Protein AF-A0A7S3AX90-F1 (afdb_monomer_lite)

pLDDT: mean 75.15, std 15.57, range [33.59, 95.75]

Sequence (112 aa):
QMFGSGRIQDFLRPAVHAHEEPISFNRPYKGGYEVARVARRLRQAALDGGLDASGRASLNSVQVEFNRKVLLGPAAAAKICEPGGGWPAVDEAHVRWLASRLTRGMEIFRAG

Organism: NCBI:txid156174

Radius of gyration: 17.96 Å; chains: 1; bounding box: 40×37×51 Å

Foldseek 3Di:
DDDDDDALVNLVDDQVCCVVDPDHACHPHPDDPVQVVVQVVQVVVCVVVCVDPPPPDNDHGDDDDDDPCLLLDPPQSVVVVDPDPDHDDDPVVSVVVNVVVVVVVVVNVVVD

Secondary structure (DSSP, 8-state):
-------GGGG---GGGTTTSS--SS-S----HHHHHHHHHHHHHHHHTT--TT-S-----------HHHHHHHHHHHHTTS--S-PPPP-HHHHHHHHHHHHHHHHHHHH-

Structure (mmCIF, N/CA/C/O backbone):
data_AF-A0A7S3AX90-F1
#
_entry.id   AF-A0A7S3AX90-F1
#
loop_
_atom_site.group_PDB
_atom_site.id
_atom_site.type_symbol
_atom_site.label_atom_id
_atom_site.label_alt_id
_atom_site.label_comp_id
_atom_site.label_asym_id
_atom_site.label_entity_id
_atom_site.label_seq_id
_atom_site.pdbx_PDB_ins_code
_atom_site.Cartn_x
_atom_site.Cartn_y
_atom_site.Cartn_z
_atom_site.occupancy
_atom_site.B_iso_or_equiv
_atom_site.auth_seq_id
_atom_site.auth_comp_id
_atom_site.auth_asym_id
_atom_site.auth_atom_id
_atom_site.pdbx_PDB_model_num
ATOM 1 N N . GLN A 1 1 ? -20.761 9.882 -9.662 1.00 33.59 1 GLN A N 1
ATOM 2 C CA . GLN A 1 1 ? -19.930 10.780 -10.492 1.00 33.59 1 GLN A CA 1
ATOM 3 C C . GLN A 1 1 ? -18.982 9.923 -11.316 1.00 33.59 1 GLN A C 1
ATOM 5 O O . GLN A 1 1 ? -18.361 9.024 -10.763 1.00 33.59 1 GLN A O 1
ATOM 10 N N . MET A 1 2 ? -18.983 10.125 -12.634 1.00 33.84 2 MET A N 1
ATOM 11 C CA . MET A 1 2 ? -18.185 9.378 -13.612 1.00 33.84 2 MET A CA 1
ATOM 12 C C . MET A 1 2 ? -16.700 9.732 -13.463 1.00 33.84 2 MET A C 1
ATOM 14 O O . MET A 1 2 ? -16.353 10.909 -13.506 1.00 33.84 2 MET A O 1
ATOM 18 N N . PHE A 1 3 ? -15.829 8.734 -13.304 1.00 40.97 3 PHE A N 1
ATOM 19 C CA . PHE A 1 3 ? -14.378 8.933 -13.261 1.00 40.97 3 PHE A CA 1
ATOM 20 C C . PHE A 1 3 ? -13.787 8.585 -14.630 1.00 40.97 3 PHE A C 1
ATOM 22 O O . PHE A 1 3 ? -13.814 7.427 -15.045 1.00 40.97 3 PHE A O 1
ATOM 29 N N . GLY A 1 4 ? -13.325 9.615 -15.344 1.00 38.47 4 GLY A N 1
ATOM 30 C CA . GLY A 1 4 ? -12.749 9.517 -16.685 1.00 38.47 4 GLY A CA 1
ATOM 31 C C . GLY A 1 4 ? -11.429 8.741 -16.738 1.00 38.47 4 GLY A C 1
ATOM 32 O O . GLY A 1 4 ? -10.818 8.427 -15.716 1.00 38.47 4 GLY A O 1
ATOM 33 N N . SER A 1 5 ? -10.999 8.427 -17.960 1.00 47.00 5 SER A N 1
ATOM 34 C CA . SER A 1 5 ? -9.748 7.739 -18.291 1.00 47.00 5 SER A CA 1
ATOM 35 C C . SER A 1 5 ? -8.519 8.562 -17.869 1.00 47.00 5 SER A C 1
ATOM 37 O O . SER A 1 5 ? -7.937 9.279 -18.681 1.00 47.00 5 SER A O 1
ATOM 39 N N . GLY A 1 6 ? -8.152 8.510 -16.589 1.00 46.78 6 GLY A N 1
ATOM 40 C CA . GLY A 1 6 ? -6.995 9.237 -16.068 1.00 46.78 6 GLY A CA 1
ATOM 41 C C . GLY A 1 6 ? -5.696 8.735 -16.698 1.00 46.78 6 GLY A C 1
ATOM 42 O O . GLY A 1 6 ? -5.380 7.548 -16.602 1.00 46.78 6 GLY A O 1
ATOM 43 N N . ARG A 1 7 ? -4.954 9.634 -17.348 1.00 58.34 7 ARG A N 1
ATOM 44 C CA . ARG A 1 7 ? -3.582 9.393 -17.814 1.00 58.34 7 ARG A CA 1
ATOM 45 C C . ARG A 1 7 ? -2.634 9.496 -16.622 1.00 58.34 7 ARG A C 1
ATOM 47 O O . ARG A 1 7 ? -2.921 10.206 -15.665 1.00 58.34 7 ARG A O 1
ATOM 54 N N . ILE A 1 8 ? -1.462 8.859 -16.687 1.00 55.12 8 ILE A N 1
ATOM 55 C CA . ILE A 1 8 ? -0.456 8.926 -15.606 1.00 55.12 8 ILE A CA 1
ATOM 56 C C . ILE A 1 8 ? -0.094 10.375 -15.219 1.00 55.12 8 ILE A C 1
ATOM 58 O O . ILE A 1 8 ? 0.193 10.666 -14.062 1.00 55.12 8 ILE A O 1
ATOM 62 N N . GLN A 1 9 ? -0.197 11.297 -16.181 1.00 57.44 9 GLN A N 1
ATOM 63 C CA . GLN A 1 9 ? 0.022 12.735 -16.017 1.00 57.44 9 GLN A CA 1
ATOM 64 C C . GLN A 1 9 ? -0.990 13.409 -15.078 1.00 57.44 9 GLN A C 1
ATOM 66 O O . GLN A 1 9 ? -0.632 14.362 -14.390 1.00 57.44 9 GLN A O 1
ATOM 71 N N . ASP A 1 10 ? -2.221 12.899 -14.995 1.00 53.47 10 ASP A N 1
ATOM 72 C CA . ASP A 1 10 ? -3.268 13.452 -14.126 1.00 53.47 10 ASP A CA 1
ATOM 73 C C . ASP A 1 10 ? -2.936 13.246 -12.644 1.00 53.47 10 ASP A C 1
ATOM 75 O O . ASP A 1 10 ? -3.338 14.035 -11.792 1.00 53.47 10 ASP A O 1
ATOM 79 N N . PHE A 1 11 ? -2.092 12.256 -12.352 1.00 52.56 11 PHE A N 1
ATOM 80 C CA . PHE A 1 11 ? -1.572 11.984 -11.019 1.00 52.56 11 PHE A CA 1
ATOM 81 C C . PHE A 1 11 ? -0.247 12.707 -10.734 1.00 52.56 11 PHE A C 1
ATOM 83 O O . PHE A 1 11 ? 0.366 12.498 -9.687 1.00 52.56 11 PHE A O 1
ATOM 90 N N . LEU A 1 12 ? 0.213 13.585 -11.638 1.00 53.47 12 LEU A N 1
ATOM 91 C CA . LEU A 1 12 ? 1.423 14.406 -11.509 1.00 53.47 12 LEU A CA 1
ATOM 92 C C . LEU A 1 12 ? 1.137 15.860 -11.033 1.00 53.47 12 LEU A C 1
ATOM 94 O O . LEU A 1 12 ? 1.991 16.725 -11.217 1.00 53.47 12 LEU A O 1
ATOM 98 N N . ARG A 1 13 ? 0.043 16.126 -10.298 1.00 53.88 13 ARG A N 1
ATOM 99 C CA . ARG A 1 13 ? -0.312 17.433 -9.671 1.00 53.88 13 ARG A CA 1
ATOM 100 C C . ARG A 1 13 ? 0.444 17.815 -8.376 1.00 53.88 13 ARG A C 1
ATOM 102 O O . ARG A 1 13 ? 0.709 16.939 -7.575 1.00 53.88 13 ARG A O 1
ATOM 109 N N . PRO A 1 14 ? 0.723 19.095 -8.067 1.00 51.41 14 PRO A N 1
ATOM 110 C CA . PRO A 1 14 ? 1.504 19.526 -6.888 1.00 51.41 14 PRO A CA 1
ATOM 111 C C . PRO A 1 14 ? 1.175 18.826 -5.546 1.00 51.41 14 PRO A C 1
ATOM 113 O O . PRO A 1 14 ? 0.018 18.561 -5.237 1.00 51.41 14 PRO A O 1
ATOM 116 N N . ALA A 1 15 ? 2.197 18.581 -4.710 1.00 54.59 15 ALA A N 1
ATOM 117 C CA . ALA A 1 15 ? 2.103 17.821 -3.446 1.00 54.59 15 ALA A CA 1
ATOM 118 C C . ALA A 1 15 ? 1.112 18.352 -2.411 1.00 54.59 15 ALA A C 1
ATOM 120 O O . ALA A 1 15 ? 0.637 17.577 -1.586 1.00 54.59 15 ALA A O 1
ATOM 121 N N . VAL A 1 16 ? 0.758 19.630 -2.503 1.00 49.47 16 VAL A N 1
ATOM 122 C CA . VAL A 1 16 ? -0.249 20.273 -1.656 1.00 49.47 16 VAL A CA 1
ATOM 123 C C . VAL A 1 16 ? -1.636 19.608 -1.749 1.00 49.47 16 VAL A C 1
ATOM 125 O O . VAL A 1 16 ? -2.364 19.636 -0.765 1.00 49.47 16 VAL A O 1
ATOM 128 N N . HIS A 1 17 ? -1.962 18.908 -2.844 1.00 52.09 17 HIS A N 1
ATOM 129 C CA . HIS A 1 17 ? -3.256 18.223 -3.025 1.00 52.09 17 HIS A CA 1
ATOM 130 C C . HIS A 1 17 ? -3.195 16.697 -2.853 1.00 52.09 17 HIS A C 1
ATOM 132 O O . HIS A 1 17 ? -4.187 16.004 -3.063 1.00 52.09 17 HIS A O 1
ATOM 138 N N . ALA A 1 18 ? -2.047 16.132 -2.460 1.00 52.50 18 ALA A N 1
ATOM 139 C CA . ALA A 1 18 ? -1.861 14.676 -2.410 1.00 52.50 18 ALA A CA 1
ATOM 140 C C . ALA A 1 18 ? -2.813 13.955 -1.433 1.00 52.50 18 ALA A C 1
ATOM 142 O O . ALA A 1 18 ? -3.013 12.750 -1.551 1.00 52.50 18 ALA A O 1
ATOM 143 N N . HIS A 1 19 ? -3.389 14.687 -0.474 1.00 54.62 19 HIS A N 1
ATOM 144 C CA . HIS A 1 19 ? -4.348 14.176 0.509 1.00 54.62 19 HIS A CA 1
ATOM 145 C C . HIS A 1 19 ? -5.814 14.270 0.060 1.00 54.62 19 HIS A C 1
ATOM 147 O O . HIS A 1 19 ? -6.681 13.710 0.727 1.00 54.62 19 HIS A O 1
ATOM 153 N N . GLU A 1 20 ? -6.094 14.979 -1.035 1.00 60.81 20 GLU A N 1
ATOM 154 C CA . GLU A 1 20 ? -7.449 15.197 -1.560 1.00 60.81 20 GLU A CA 1
ATOM 155 C C . GLU A 1 20 ? -7.863 14.103 -2.556 1.00 60.81 20 GLU A C 1
ATOM 157 O O . GLU A 1 20 ? -9.051 13.896 -2.801 1.00 60.81 20 GLU A O 1
ATOM 162 N N . GLU A 1 21 ? -6.893 13.363 -3.102 1.00 63.00 21 GLU A N 1
ATOM 163 C CA . GLU A 1 21 ? -7.130 12.252 -4.021 1.00 63.00 21 GLU A CA 1
ATOM 164 C C . GLU A 1 21 ? -6.964 10.892 -3.309 1.00 63.00 21 GLU A C 1
ATOM 166 O O . GLU A 1 21 ? -6.039 10.718 -2.513 1.00 63.00 21 GLU A O 1
ATOM 171 N N . PRO A 1 22 ? -7.813 9.882 -3.599 1.00 64.25 22 PRO A N 1
ATOM 172 C CA . PRO A 1 22 ? -7.706 8.557 -2.974 1.00 64.25 22 PRO A CA 1
ATOM 173 C C . PRO A 1 22 ? -6.403 7.810 -3.298 1.00 64.25 22 PRO A C 1
ATOM 175 O O . PRO A 1 22 ? -6.035 6.883 -2.580 1.00 64.25 22 PRO A O 1
ATOM 178 N N . ILE A 1 23 ? -5.744 8.168 -4.405 1.00 66.06 23 ILE A N 1
ATOM 179 C CA . ILE A 1 23 ? -4.475 7.607 -4.879 1.00 66.06 23 ILE A CA 1
ATOM 180 C C . ILE A 1 23 ? -3.687 8.749 -5.513 1.00 66.06 23 ILE A C 1
ATOM 182 O O . ILE A 1 23 ? -4.215 9.445 -6.375 1.00 66.06 23 ILE A O 1
ATOM 186 N N . SER A 1 24 ? -2.418 8.901 -5.143 1.00 70.56 24 SER A N 1
ATOM 187 C CA . SER A 1 24 ? -1.492 9.818 -5.807 1.00 70.56 24 SER A CA 1
ATOM 188 C C . SER A 1 24 ? -0.144 9.134 -6.046 1.00 70.56 24 SER A C 1
ATOM 190 O O . SER A 1 24 ? 0.277 8.274 -5.273 1.00 70.56 24 SER A O 1
ATOM 192 N N . PHE A 1 25 ? 0.529 9.476 -7.149 1.00 69.75 25 PHE A N 1
ATOM 193 C CA . PHE A 1 25 ? 1.824 8.892 -7.506 1.00 69.75 25 PHE A CA 1
ATOM 194 C C . PHE A 1 25 ? 2.966 9.814 -7.091 1.00 69.75 25 PHE A C 1
ATOM 196 O O . PHE A 1 25 ? 2.925 11.018 -7.346 1.00 69.75 25 PHE A O 1
ATOM 203 N N . ASN A 1 26 ? 4.017 9.234 -6.500 1.00 68.81 26 ASN A N 1
ATOM 204 C CA . ASN A 1 26 ? 5.228 9.938 -6.066 1.00 68.81 26 ASN A CA 1
ATOM 205 C C . ASN A 1 26 ? 4.961 11.119 -5.119 1.00 68.81 26 ASN A C 1
ATOM 207 O O . ASN A 1 26 ? 5.738 12.082 -5.086 1.00 68.81 26 ASN A O 1
ATOM 211 N N . ARG A 1 27 ? 3.850 11.061 -4.370 1.00 68.81 27 ARG A N 1
ATOM 212 C CA . ARG A 1 27 ? 3.414 12.110 -3.451 1.00 68.81 27 ARG A CA 1
ATOM 213 C C . ARG A 1 27 ? 2.747 11.546 -2.198 1.00 68.81 27 ARG A C 1
ATOM 215 O O . ARG A 1 27 ? 2.059 10.538 -2.283 1.00 68.81 27 ARG A O 1
ATOM 222 N N . PRO A 1 28 ? 2.957 12.186 -1.036 1.00 67.44 28 PRO A N 1
ATOM 223 C CA . PRO A 1 28 ? 3.962 13.230 -0.791 1.00 67.44 28 PRO A CA 1
ATOM 224 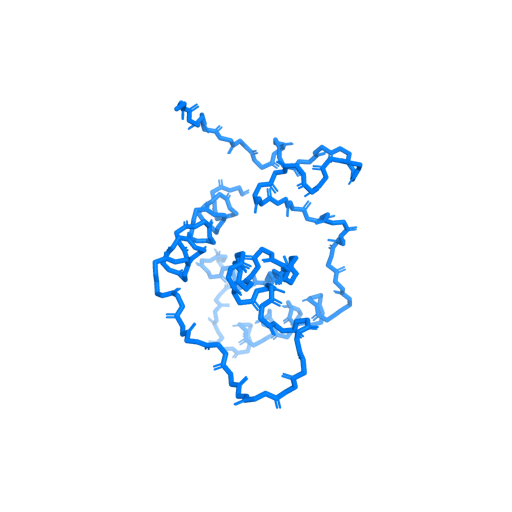C C . PRO A 1 28 ? 5.411 12.711 -0.916 1.00 67.44 28 PRO A C 1
ATOM 226 O O . PRO A 1 28 ? 6.349 13.503 -0.952 1.00 67.44 28 PRO A O 1
ATOM 229 N N . TYR A 1 29 ? 5.599 11.395 -1.056 1.00 70.69 29 TYR A N 1
ATOM 230 C CA . TYR A 1 29 ? 6.902 10.745 -1.153 1.00 70.69 29 TYR A CA 1
ATOM 231 C C . TYR A 1 29 ? 7.164 10.219 -2.565 1.00 70.69 29 TYR A C 1
ATOM 233 O O . TYR A 1 29 ? 6.352 9.485 -3.118 1.00 70.69 29 TYR A O 1
ATOM 241 N N . LYS A 1 30 ? 8.333 10.538 -3.132 1.00 68.00 30 LYS A N 1
ATOM 242 C CA . LYS A 1 30 ? 8.752 10.104 -4.481 1.00 68.00 30 LYS A CA 1
ATOM 243 C C . LYS A 1 30 ? 9.153 8.621 -4.581 1.00 68.00 30 LYS A C 1
ATOM 245 O O . LYS A 1 30 ? 9.578 8.181 -5.642 1.00 68.00 30 LYS A O 1
ATOM 250 N N . GLY A 1 31 ? 9.063 7.874 -3.484 1.00 67.31 31 GLY A N 1
ATOM 251 C CA . GLY A 1 31 ? 9.702 6.570 -3.328 1.00 67.31 31 GLY A CA 1
ATOM 252 C C . GLY A 1 31 ? 11.111 6.684 -2.738 1.00 67.31 31 GLY A C 1
ATOM 253 O O . GLY A 1 31 ? 11.806 7.688 -2.914 1.00 67.31 31 GLY A O 1
ATOM 254 N N . GLY A 1 32 ? 11.504 5.666 -1.973 1.00 75.81 32 GLY A N 1
ATOM 255 C CA . GLY A 1 32 ? 12.770 5.634 -1.241 1.00 75.81 32 GLY A CA 1
ATOM 256 C C . GLY A 1 32 ? 13.899 4.890 -1.957 1.00 75.81 32 GLY A C 1
ATOM 257 O O . GLY A 1 32 ? 13.695 4.170 -2.937 1.00 75.81 32 GLY A O 1
ATOM 258 N N . TYR A 1 33 ? 15.106 4.997 -1.390 1.00 78.75 33 TYR A N 1
ATOM 259 C CA . TYR A 1 33 ? 16.291 4.208 -1.767 1.00 78.75 33 TYR A CA 1
ATOM 260 C C . TYR A 1 33 ? 15.989 2.703 -1.895 1.00 78.75 33 TYR A C 1
ATOM 262 O O . TYR A 1 33 ? 16.544 2.011 -2.749 1.00 78.75 33 TYR A O 1
ATOM 270 N N . GLU A 1 34 ? 15.081 2.196 -1.064 1.00 81.06 34 GLU A N 1
ATOM 271 C CA . GLU A 1 34 ? 14.705 0.787 -1.014 1.00 81.06 34 GLU A CA 1
ATOM 272 C C . GLU A 1 34 ? 14.037 0.306 -2.301 1.00 81.06 34 GLU A C 1
ATOM 274 O O . GLU A 1 34 ? 14.371 -0.779 -2.773 1.00 81.06 34 GLU A O 1
ATOM 279 N N . VAL A 1 35 ? 13.189 1.128 -2.924 1.00 83.19 35 VAL A N 1
ATOM 280 C CA . VAL A 1 35 ? 12.525 0.796 -4.195 1.00 83.19 35 VAL A CA 1
ATOM 281 C C . VAL A 1 35 ? 13.554 0.655 -5.300 1.00 83.19 35 VAL A C 1
ATOM 283 O O . VAL A 1 35 ? 13.597 -0.367 -5.974 1.00 83.19 35 VAL A O 1
ATOM 286 N N . ALA A 1 36 ? 14.459 1.627 -5.427 1.00 81.12 36 ALA A N 1
ATOM 287 C CA . ALA A 1 36 ? 15.536 1.569 -6.410 1.00 81.12 36 ALA A CA 1
ATOM 288 C C . ALA A 1 36 ? 16.455 0.355 -6.179 1.00 81.12 36 ALA A C 1
ATOM 290 O O . ALA A 1 36 ? 16.862 -0.328 -7.124 1.00 81.12 36 ALA A O 1
ATOM 291 N N . ARG A 1 37 ? 16.758 0.042 -4.912 1.00 86.50 37 ARG A N 1
ATOM 292 C CA . ARG A 1 37 ? 17.567 -1.128 -4.550 1.00 86.50 37 ARG A CA 1
ATOM 293 C C . ARG A 1 37 ? 16.871 -2.439 -4.921 1.00 86.50 37 ARG A C 1
ATOM 295 O O . ARG A 1 37 ? 17.539 -3.342 -5.427 1.00 86.50 37 ARG A O 1
ATOM 302 N N . VAL A 1 38 ? 15.567 -2.553 -4.670 1.00 85.69 38 VAL A N 1
ATOM 303 C CA . VAL A 1 38 ? 14.760 -3.731 -5.022 1.00 85.69 38 VAL A CA 1
ATOM 304 C C . VAL A 1 38 ? 14.631 -3.858 -6.538 1.00 85.69 38 VAL A C 1
ATOM 306 O O . VAL A 1 38 ? 14.913 -4.934 -7.055 1.00 85.69 38 VAL A O 1
ATOM 309 N N . ALA A 1 39 ? 14.337 -2.771 -7.258 1.00 83.44 39 ALA A N 1
ATOM 310 C CA . ALA A 1 39 ? 14.303 -2.748 -8.722 1.00 83.44 39 ALA A CA 1
ATOM 311 C C . ALA A 1 39 ? 15.592 -3.315 -9.328 1.00 83.44 39 ALA A C 1
ATOM 313 O O . ALA A 1 39 ? 15.556 -4.185 -10.196 1.00 83.44 39 ALA A O 1
ATOM 314 N N . ARG A 1 40 ? 16.751 -2.868 -8.826 1.00 84.25 40 ARG A N 1
ATOM 315 C CA . ARG A 1 40 ? 18.057 -3.352 -9.292 1.00 84.25 40 ARG A CA 1
ATOM 316 C C . ARG A 1 40 ? 18.242 -4.849 -9.048 1.00 84.25 40 ARG A C 1
ATOM 318 O O . ARG A 1 40 ? 18.755 -5.539 -9.922 1.00 84.25 40 ARG A O 1
ATOM 325 N N . ARG A 1 41 ? 17.827 -5.355 -7.881 1.00 84.75 41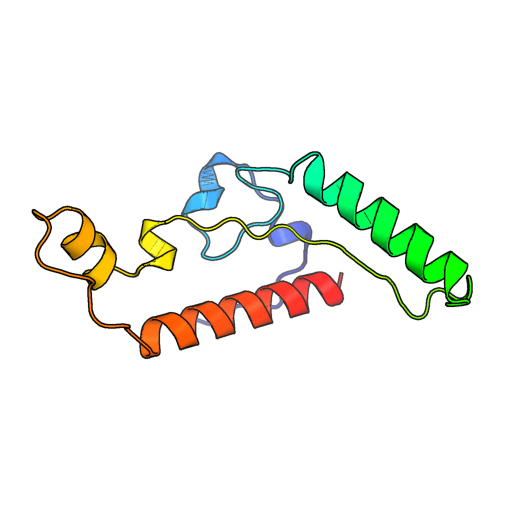 ARG A N 1
ATOM 326 C CA . ARG A 1 41 ? 17.904 -6.791 -7.562 1.00 84.75 41 ARG A CA 1
ATOM 327 C C . ARG A 1 41 ? 16.984 -7.622 -8.449 1.00 84.75 41 ARG A C 1
ATOM 329 O O . ARG A 1 41 ? 17.420 -8.649 -8.950 1.00 84.75 41 ARG A O 1
ATOM 336 N N . LEU A 1 42 ? 15.754 -7.163 -8.670 1.00 83.19 42 LEU A N 1
ATOM 337 C CA . LEU A 1 42 ? 14.803 -7.824 -9.565 1.00 83.19 42 LEU A CA 1
ATOM 338 C C . LEU A 1 42 ? 15.344 -7.880 -10.994 1.00 83.19 42 LEU A C 1
ATOM 340 O O . LEU A 1 42 ? 15.307 -8.932 -11.622 1.00 83.19 42 LEU A O 1
ATOM 344 N N . ARG A 1 43 ? 15.930 -6.779 -11.478 1.00 80.94 43 ARG A N 1
ATOM 345 C CA . ARG A 1 43 ? 16.582 -6.739 -12.789 1.00 80.94 43 ARG A CA 1
ATOM 346 C C . ARG A 1 43 ? 17.739 -7.733 -12.889 1.00 80.94 43 ARG A C 1
ATOM 348 O O . ARG A 1 43 ? 17.833 -8.422 -13.895 1.00 80.94 43 ARG A O 1
ATOM 355 N N . GLN A 1 44 ? 18.592 -7.821 -11.869 1.00 83.31 44 GLN A N 1
ATOM 356 C CA . GLN A 1 44 ? 19.697 -8.781 -11.869 1.00 83.31 44 GLN A CA 1
ATOM 357 C C . GLN A 1 44 ? 19.186 -10.227 -11.880 1.00 83.31 44 GLN A C 1
ATOM 359 O O . GLN A 1 44 ? 19.608 -11.006 -12.722 1.00 83.31 44 GLN A O 1
ATOM 364 N N . ALA A 1 45 ? 18.217 -10.556 -11.022 1.00 81.50 45 ALA A N 1
ATOM 365 C CA . ALA A 1 45 ? 17.627 -11.892 -10.971 1.00 81.50 45 ALA A CA 1
ATOM 366 C C . ALA A 1 45 ? 16.949 -12.292 -12.294 1.00 81.50 45 ALA A C 1
ATOM 368 O O . ALA A 1 45 ? 17.018 -13.451 -12.692 1.00 81.50 45 ALA A O 1
ATOM 369 N N . ALA A 1 46 ? 16.321 -11.339 -12.993 1.00 78.62 46 ALA A N 1
ATOM 370 C CA . ALA A 1 46 ? 15.771 -11.584 -14.323 1.00 78.62 46 ALA A CA 1
ATOM 371 C C . ALA A 1 46 ? 16.864 -11.949 -15.338 1.00 78.62 46 ALA A C 1
ATOM 373 O O . ALA A 1 46 ? 16.707 -12.926 -16.068 1.00 78.62 46 ALA A O 1
ATOM 374 N N . LEU A 1 47 ? 17.976 -11.205 -15.347 1.00 77.75 47 LEU A N 1
ATOM 375 C CA . LEU A 1 47 ? 19.117 -11.486 -16.222 1.00 77.75 47 LEU A CA 1
ATOM 376 C C . LEU A 1 47 ? 19.742 -12.854 -15.914 1.00 77.75 47 LEU A C 1
ATOM 378 O O . LEU A 1 47 ? 19.968 -13.638 -16.834 1.00 77.75 47 LEU A O 1
ATOM 382 N N . ASP A 1 48 ? 19.964 -13.160 -14.633 1.00 82.12 48 ASP A N 1
ATOM 383 C CA . ASP A 1 48 ? 20.558 -14.427 -14.187 1.00 82.12 48 ASP A CA 1
ATOM 384 C C . ASP A 1 48 ? 19.657 -15.632 -14.521 1.00 82.12 48 ASP A C 1
ATOM 386 O O . ASP A 1 48 ? 20.144 -16.709 -14.855 1.00 82.12 48 ASP A O 1
ATOM 390 N N . GLY A 1 49 ? 18.334 -15.447 -14.462 1.00 77.12 49 GLY A N 1
ATOM 391 C CA . GLY A 1 49 ? 17.329 -16.462 -14.789 1.00 77.12 49 GLY A CA 1
ATOM 392 C C . GLY A 1 49 ? 17.036 -16.625 -16.284 1.00 77.12 49 GLY A C 1
ATOM 393 O O . GLY A 1 49 ? 16.117 -17.362 -16.637 1.00 77.12 49 GLY A O 1
ATOM 394 N N . GLY A 1 50 ? 17.762 -15.929 -17.164 1.00 69.31 50 GLY A N 1
ATOM 395 C CA . GLY A 1 50 ? 17.570 -16.026 -18.612 1.00 69.31 50 GLY A CA 1
ATOM 396 C C . GLY A 1 50 ? 16.268 -15.402 -19.124 1.00 69.31 50 GLY A C 1
ATOM 397 O O . GLY A 1 50 ? 15.875 -15.688 -20.256 1.00 69.31 50 GLY A O 1
ATOM 398 N N . LEU A 1 51 ? 15.599 -14.544 -18.333 1.00 68.00 51 LEU A N 1
ATOM 399 C CA . LEU A 1 51 ? 14.565 -13.661 -18.873 1.00 68.00 51 LEU A CA 1
ATOM 400 C C . LEU A 1 51 ? 15.266 -12.708 -19.842 1.00 68.00 51 LEU A C 1
ATOM 402 O O . LEU A 1 51 ? 16.083 -11.871 -19.460 1.00 68.00 51 LEU A O 1
ATOM 406 N N . ASP A 1 52 ? 15.001 -12.942 -21.121 1.00 56.09 52 ASP A N 1
ATOM 407 C CA . ASP A 1 52 ? 15.700 -12.332 -22.235 1.00 56.09 52 ASP A CA 1
ATOM 408 C C . ASP A 1 52 ? 15.650 -10.791 -22.204 1.00 56.09 52 ASP A C 1
ATOM 410 O O . ASP A 1 52 ? 14.719 -10.138 -21.725 1.00 56.09 52 ASP A O 1
ATOM 414 N N . ALA A 1 53 ? 16.654 -10.182 -22.832 1.00 54.69 53 ALA A N 1
ATOM 415 C CA . ALA A 1 53 ? 16.648 -8.765 -23.179 1.00 54.69 53 ALA A CA 1
ATOM 416 C C . ALA A 1 53 ? 15.513 -8.380 -24.166 1.00 54.69 53 ALA A C 1
ATOM 418 O O . ALA A 1 53 ? 15.482 -7.240 -24.623 1.00 54.69 53 ALA A O 1
ATOM 419 N N . SER A 1 54 ? 14.577 -9.294 -24.494 1.00 57.12 54 SER A N 1
ATOM 420 C CA . SER A 1 54 ? 13.417 -9.027 -25.363 1.00 57.12 54 SER A CA 1
ATOM 421 C C . SER A 1 54 ? 12.341 -8.175 -24.682 1.00 57.12 54 SER A C 1
ATOM 423 O O . SER A 1 54 ? 11.381 -7.763 -25.328 1.00 57.12 54 SER A O 1
ATOM 425 N N . GLY A 1 55 ? 12.490 -7.891 -23.383 1.00 52.09 55 GLY A N 1
ATOM 426 C CA . GLY A 1 55 ? 11.657 -6.920 -22.673 1.00 52.09 55 GLY A CA 1
ATOM 427 C C . GLY A 1 55 ? 10.263 -7.424 -22.290 1.00 52.09 55 GLY A C 1
ATOM 428 O O . GLY A 1 55 ? 9.443 -6.632 -21.832 1.00 52.09 55 GLY A O 1
ATOM 429 N N . ARG A 1 56 ? 9.977 -8.726 -22.437 1.00 52.09 56 ARG A N 1
ATOM 430 C CA . ARG A 1 56 ? 8.630 -9.284 -22.199 1.00 52.09 56 ARG A CA 1
ATOM 431 C C . ARG A 1 56 ? 8.242 -9.430 -20.725 1.00 52.09 56 ARG A C 1
ATOM 433 O O . ARG A 1 56 ? 7.054 -9.517 -20.430 1.00 52.09 56 ARG A O 1
ATOM 440 N N . ALA A 1 57 ? 9.201 -9.400 -19.802 1.00 57.00 57 ALA A N 1
ATOM 441 C CA . ALA A 1 57 ? 8.938 -9.351 -18.365 1.00 57.00 57 ALA A CA 1
ATOM 442 C C . ALA A 1 57 ? 9.630 -8.130 -17.746 1.00 57.00 57 ALA A C 1
ATOM 444 O O . ALA A 1 57 ? 10.759 -8.210 -17.262 1.00 57.00 57 ALA A O 1
ATOM 445 N N . SER A 1 58 ? 8.960 -6.976 -17.759 1.00 63.97 58 SER A N 1
ATOM 446 C CA . SER A 1 58 ? 9.408 -5.814 -16.993 1.00 63.97 58 SER A CA 1
ATOM 447 C C . SER A 1 58 ? 9.110 -6.050 -15.509 1.00 63.97 58 SER A C 1
ATOM 449 O O . SER A 1 58 ? 8.016 -5.793 -15.004 1.00 63.97 58 SER A O 1
ATOM 451 N N . LEU A 1 59 ? 10.093 -6.596 -14.788 1.00 71.31 59 LEU A N 1
ATOM 452 C CA . LEU A 1 59 ? 10.023 -6.649 -13.332 1.00 71.31 59 LEU A CA 1
ATOM 453 C C . LEU A 1 59 ? 10.151 -5.226 -12.790 1.00 71.31 59 LEU A C 1
ATOM 455 O O . LEU A 1 59 ? 11.229 -4.633 -12.786 1.00 71.31 59 LEU A O 1
ATOM 459 N N . ASN A 1 60 ? 9.026 -4.689 -12.335 1.00 73.62 60 ASN A N 1
ATOM 460 C CA . ASN A 1 60 ? 8.942 -3.371 -11.732 1.00 73.62 60 ASN A CA 1
ATOM 461 C C . ASN A 1 60 ? 8.793 -3.500 -10.218 1.00 73.62 60 ASN A C 1
ATOM 463 O O . ASN A 1 60 ? 8.158 -4.426 -9.715 1.00 73.62 60 ASN A O 1
ATOM 467 N N . SER A 1 61 ? 9.348 -2.539 -9.488 1.00 80.81 61 SER A N 1
ATOM 468 C CA . SER A 1 61 ? 9.082 -2.376 -8.062 1.00 80.81 61 SER A CA 1
ATOM 469 C C . SER A 1 61 ? 8.286 -1.101 -7.845 1.00 80.81 61 SER A C 1
ATOM 471 O O . SER A 1 61 ? 8.694 -0.035 -8.310 1.00 80.81 61 SER A O 1
ATOM 473 N N . VAL A 1 62 ? 7.199 -1.204 -7.093 1.00 81.19 62 VAL A N 1
ATOM 474 C CA . VAL A 1 62 ? 6.399 -0.059 -6.661 1.00 81.19 62 VAL A CA 1
ATOM 475 C C . VAL A 1 62 ? 6.389 0.001 -5.140 1.00 81.19 62 VAL A C 1
ATOM 477 O O . VAL A 1 62 ? 6.366 -1.032 -4.472 1.00 81.19 62 VAL A O 1
ATOM 480 N N . GLN A 1 63 ? 6.408 1.213 -4.597 1.00 83.75 63 GLN A N 1
ATOM 481 C CA . GLN A 1 63 ? 6.134 1.472 -3.187 1.00 83.75 63 GLN A CA 1
ATOM 482 C C . GLN A 1 63 ? 4.755 2.097 -3.089 1.00 83.75 63 GLN A C 1
ATOM 484 O O . GLN A 1 63 ? 4.452 3.060 -3.792 1.00 83.75 63 GLN A O 1
ATOM 489 N N . VAL A 1 64 ? 3.930 1.525 -2.221 1.00 83.94 64 VAL A N 1
ATOM 490 C CA . VAL A 1 64 ? 2.594 2.029 -1.929 1.00 83.94 64 VAL A CA 1
ATOM 491 C C . VAL A 1 64 ? 2.619 2.567 -0.510 1.00 83.94 64 VAL A C 1
ATOM 493 O O . VAL A 1 64 ? 2.875 1.823 0.433 1.00 83.94 64 VAL A O 1
ATOM 496 N N . GLU A 1 65 ? 2.371 3.863 -0.379 1.00 83.94 65 GLU A N 1
ATOM 497 C CA . GLU A 1 65 ? 2.285 4.544 0.906 1.00 83.94 65 GLU A CA 1
ATOM 498 C C . GLU A 1 65 ? 0.824 4.743 1.289 1.00 83.94 65 GLU A C 1
ATOM 500 O O . GLU A 1 65 ? 0.011 5.190 0.478 1.00 83.94 65 GLU A O 1
ATOM 505 N N . PHE A 1 66 ? 0.492 4.438 2.542 1.00 83.06 66 PHE A N 1
ATOM 506 C CA . PHE A 1 66 ? -0.869 4.571 3.045 1.00 83.06 66 PHE A CA 1
ATOM 507 C C . PHE A 1 66 ? -0.962 5.659 4.106 1.00 83.06 66 PHE A C 1
ATOM 509 O O . PHE A 1 66 ? -0.243 5.650 5.107 1.00 83.06 66 PHE A O 1
ATOM 516 N N . ASN A 1 67 ? -1.952 6.543 3.967 1.00 84.56 67 ASN A N 1
ATOM 517 C CA . ASN A 1 67 ? -2.420 7.302 5.117 1.00 84.56 67 ASN A CA 1
ATOM 518 C C . ASN A 1 67 ? -3.034 6.320 6.126 1.00 84.56 67 ASN A C 1
ATOM 520 O O . ASN A 1 67 ? -4.016 5.646 5.819 1.00 84.56 67 ASN A O 1
ATOM 524 N N . ARG A 1 68 ? -2.478 6.257 7.341 1.00 85.56 68 ARG A N 1
ATOM 525 C CA . ARG A 1 68 ? -2.899 5.292 8.367 1.00 85.56 68 ARG A CA 1
ATOM 526 C C . ARG A 1 68 ? -4.391 5.386 8.713 1.00 85.56 68 ARG A C 1
ATOM 528 O O . ARG A 1 68 ? -5.015 4.351 8.908 1.00 85.56 68 ARG A O 1
ATOM 535 N N . LYS A 1 69 ? -4.984 6.587 8.746 1.00 86.12 69 LYS A N 1
ATOM 536 C CA . LYS A 1 69 ? -6.425 6.749 9.018 1.00 86.12 69 LYS A CA 1
ATOM 537 C C . LYS A 1 69 ? -7.278 6.193 7.878 1.00 86.12 69 LYS A C 1
ATOM 539 O O . LYS A 1 69 ? -8.287 5.549 8.132 1.00 86.12 69 LYS A O 1
ATOM 544 N N . VAL A 1 70 ? -6.848 6.399 6.633 1.00 85.75 70 VAL A N 1
ATOM 545 C CA . VAL A 1 70 ? -7.527 5.839 5.455 1.00 85.75 70 VAL A CA 1
ATOM 546 C C . VAL A 1 70 ? -7.366 4.324 5.408 1.00 85.75 70 VAL A C 1
ATOM 548 O O . VAL A 1 70 ? -8.337 3.631 5.145 1.00 85.75 70 VAL A O 1
ATOM 551 N N . LEU A 1 71 ? -6.176 3.797 5.707 1.00 88.31 71 LEU A N 1
ATOM 552 C CA . LEU A 1 71 ? -5.922 2.355 5.742 1.00 88.31 71 LEU A CA 1
ATOM 553 C C . LEU A 1 71 ? -6.822 1.647 6.757 1.00 88.31 71 LEU A C 1
ATOM 555 O O . LEU A 1 71 ? -7.426 0.631 6.437 1.00 88.31 71 LEU A O 1
ATOM 559 N N . LEU A 1 72 ? -6.926 2.203 7.963 1.00 89.06 72 LEU A N 1
ATOM 560 C CA . LEU A 1 72 ? -7.733 1.628 9.037 1.00 89.06 72 LEU A CA 1
ATOM 561 C C . LEU A 1 72 ? -9.239 1.802 8.803 1.00 89.06 72 LEU A C 1
ATOM 563 O O . LEU A 1 72 ? -10.030 1.002 9.290 1.00 89.06 72 LEU A O 1
ATOM 567 N N . GLY A 1 73 ? -9.641 2.840 8.072 1.00 89.44 73 GLY A N 1
ATOM 568 C CA . GLY A 1 73 ? -11.040 3.234 7.991 1.00 89.44 73 GLY A CA 1
ATOM 569 C C . GLY A 1 73 ? -11.502 3.939 9.275 1.00 89.44 73 GLY A C 1
ATOM 570 O O . GLY A 1 73 ? -10.816 3.916 10.302 1.00 89.44 73 GLY A O 1
ATOM 571 N N . PRO A 1 74 ? -12.662 4.612 9.237 1.00 88.62 74 PRO A N 1
ATOM 572 C CA . PRO A 1 74 ? -13.072 5.540 10.289 1.00 88.62 74 PRO A CA 1
ATOM 573 C C . PRO A 1 74 ? -13.266 4.860 11.651 1.00 88.62 74 PRO A C 1
ATOM 575 O O . PRO A 1 74 ? -12.814 5.391 12.663 1.00 88.62 74 PRO A O 1
ATOM 578 N N . ALA A 1 75 ? -13.879 3.672 11.681 1.00 89.31 75 ALA A N 1
ATOM 579 C CA . ALA A 1 75 ? -14.177 2.965 12.925 1.00 89.31 75 ALA A CA 1
ATOM 580 C C . ALA A 1 75 ? -12.904 2.495 13.648 1.00 89.31 75 ALA A C 1
ATOM 582 O O . ALA A 1 75 ? -12.708 2.792 14.827 1.00 89.31 75 ALA A O 1
ATOM 583 N N . ALA A 1 76 ? -11.997 1.813 12.942 1.00 91.75 76 ALA A N 1
ATOM 584 C CA . ALA A 1 76 ? -10.749 1.345 13.542 1.00 91.75 76 ALA A CA 1
ATOM 585 C C . ALA A 1 76 ? -9.788 2.504 13.859 1.00 91.75 76 ALA A C 1
ATOM 587 O O . ALA A 1 76 ? -9.090 2.458 14.872 1.00 91.75 76 ALA A O 1
ATOM 588 N N . ALA A 1 77 ? -9.779 3.568 13.045 1.00 91.62 77 ALA A N 1
ATOM 589 C CA . ALA A 1 77 ? -8.995 4.770 13.325 1.00 91.62 77 ALA A CA 1
ATOM 590 C C . ALA A 1 77 ? -9.480 5.517 14.579 1.00 91.62 77 ALA A C 1
ATOM 592 O O . ALA A 1 77 ? -8.658 6.083 15.296 1.00 91.62 77 ALA A O 1
ATOM 593 N N . ALA A 1 78 ? -10.785 5.514 14.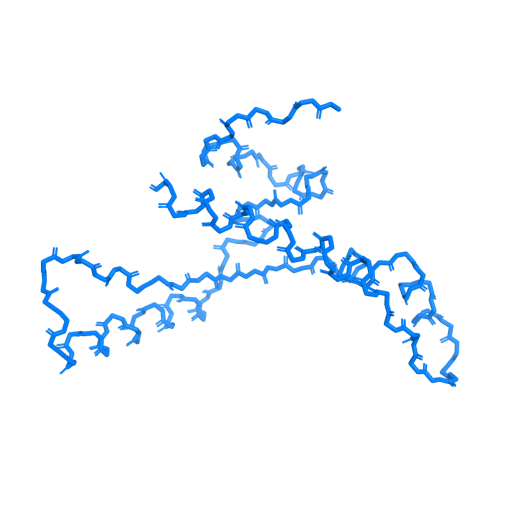866 1.00 90.38 78 ALA A N 1
ATOM 594 C CA . ALA A 1 78 ? -11.302 6.029 16.131 1.00 90.38 78 ALA A CA 1
ATOM 595 C C . ALA A 1 78 ? -10.889 5.118 17.297 1.00 90.38 78 ALA A C 1
ATOM 597 O O . ALA A 1 78 ? -10.316 5.590 18.277 1.00 90.38 78 ALA A O 1
ATOM 598 N N . LYS A 1 79 ? -11.084 3.800 17.144 1.00 90.75 79 LYS A N 1
ATOM 599 C CA . LYS A 1 79 ? -10.824 2.820 18.205 1.00 90.75 79 LYS A CA 1
ATOM 600 C C . LYS A 1 79 ? -9.368 2.791 18.669 1.00 90.75 79 LYS A C 1
ATOM 602 O O . LYS A 1 79 ? -9.114 2.637 19.856 1.00 90.75 79 LYS A O 1
ATOM 607 N N . ILE A 1 80 ? -8.406 2.961 17.758 1.00 89.56 80 ILE A N 1
ATOM 608 C CA . ILE A 1 80 ? -6.972 2.937 18.101 1.00 89.56 80 ILE A CA 1
ATOM 609 C C . ILE A 1 80 ? -6.523 4.145 18.940 1.00 89.56 80 ILE A C 1
ATOM 611 O O . ILE A 1 80 ? -5.423 4.133 19.485 1.00 89.56 80 ILE A O 1
ATOM 615 N N . CYS A 1 81 ? -7.351 5.190 19.037 1.00 89.19 81 CYS A N 1
ATOM 616 C CA . CYS A 1 81 ? -7.088 6.348 19.891 1.00 89.19 81 CYS A CA 1
ATOM 617 C C . CYS A 1 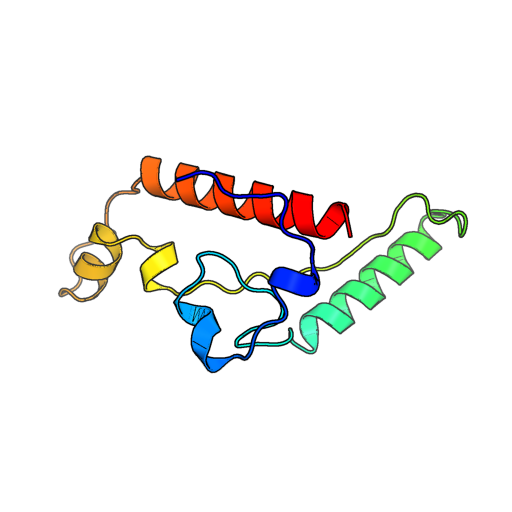81 ? -7.601 6.150 21.329 1.00 89.19 81 CYS A C 1
ATOM 619 O O . CYS A 1 81 ? -7.333 6.988 22.188 1.00 89.19 81 CYS A O 1
ATOM 621 N N . GLU A 1 82 ? -8.346 5.075 21.595 1.00 90.69 82 GLU A N 1
ATOM 622 C CA . GLU A 1 82 ? -8.875 4.745 22.918 1.00 90.69 82 GLU A CA 1
ATOM 623 C C . GLU A 1 82 ? -7.868 3.918 23.741 1.00 90.69 82 GLU A C 1
ATOM 625 O O . GLU A 1 82 ? -6.988 3.262 23.174 1.00 90.69 82 GLU A O 1
ATOM 630 N N . PRO A 1 83 ? -7.995 3.895 25.083 1.00 92.81 83 PRO A N 1
ATOM 631 C CA . PRO A 1 83 ? -7.232 2.985 25.931 1.00 92.81 83 PRO A CA 1
ATOM 632 C C . PRO A 1 83 ? -7.346 1.525 25.470 1.00 92.81 83 PRO A C 1
ATOM 634 O O . PRO A 1 83 ? -8.413 1.057 25.066 1.00 92.81 83 PRO A O 1
ATOM 637 N N . GLY A 1 84 ? -6.231 0.796 25.544 1.00 88.50 84 GLY A N 1
ATOM 638 C CA . GLY A 1 84 ? -6.122 -0.558 25.007 1.00 88.50 84 GLY A CA 1
ATOM 639 C C . GLY A 1 84 ? -7.081 -1.544 25.677 1.00 88.50 84 GLY A C 1
ATOM 640 O O . GLY A 1 84 ? -6.911 -1.880 26.844 1.00 88.50 84 GLY A O 1
ATOM 641 N N . GLY A 1 85 ? -8.057 -2.036 24.910 1.00 87.69 85 GLY A N 1
ATOM 642 C CA . GLY A 1 85 ? -8.977 -3.112 25.310 1.00 87.69 85 GLY A CA 1
ATOM 643 C C . GLY A 1 85 ? -9.006 -4.301 24.342 1.00 87.69 85 GLY A C 1
ATOM 644 O O . GLY A 1 85 ? -9.760 -5.245 24.551 1.00 87.69 85 GLY A O 1
ATOM 645 N N . GLY A 1 86 ? -8.208 -4.250 23.272 1.00 87.94 86 GLY A N 1
ATOM 646 C CA . GLY A 1 86 ? -8.170 -5.247 22.203 1.00 87.94 86 GLY A CA 1
ATOM 647 C C . GLY A 1 86 ? -8.030 -4.610 20.821 1.00 87.94 86 GLY A C 1
ATOM 648 O O . GLY A 1 86 ? -7.940 -3.388 20.691 1.00 87.94 86 GLY A O 1
ATOM 649 N N . TRP A 1 87 ? -8.016 -5.446 19.784 1.00 88.44 87 TRP A N 1
ATOM 650 C CA . TRP A 1 87 ? -7.994 -4.993 18.393 1.00 88.44 87 TRP A CA 1
ATOM 651 C C . TRP A 1 87 ? -9.417 -4.713 17.884 1.00 88.44 87 TRP A C 1
ATOM 653 O O . TRP A 1 87 ? -10.340 -5.449 18.244 1.00 88.44 87 TRP A O 1
ATOM 663 N N . PRO A 1 88 ? -9.627 -3.674 17.051 1.00 89.00 88 PRO A N 1
ATOM 664 C CA . PRO A 1 88 ? -10.910 -3.469 16.391 1.00 89.00 88 PRO A CA 1
ATOM 665 C C . PRO A 1 88 ? -11.229 -4.653 15.472 1.00 89.00 88 PRO A C 1
ATOM 667 O O . PRO A 1 88 ? -10.330 -5.260 14.888 1.00 89.00 88 PRO A O 1
ATOM 670 N N . ALA A 1 89 ? -12.518 -4.962 15.324 1.00 90.88 89 ALA A N 1
ATOM 671 C CA . ALA A 1 89 ? -12.964 -5.934 14.335 1.00 90.88 89 ALA A CA 1
ATOM 672 C C . ALA A 1 89 ? -12.548 -5.493 12.922 1.00 90.88 89 ALA A C 1
ATOM 674 O O . ALA A 1 89 ? -12.506 -4.298 12.616 1.00 90.88 89 ALA A O 1
ATOM 675 N N . VAL A 1 90 ? -12.247 -6.465 12.062 1.00 91.31 90 VAL A N 1
ATOM 676 C CA . VAL A 1 90 ? -11.890 -6.193 10.668 1.00 91.31 90 VAL A CA 1
ATOM 677 C C . VAL A 1 90 ? -13.128 -5.718 9.914 1.00 91.31 90 VAL A C 1
ATOM 679 O O . VAL A 1 90 ? -14.133 -6.422 9.849 1.00 91.31 90 VAL A O 1
ATOM 682 N N . ASP A 1 91 ? -13.034 -4.543 9.299 1.00 93.75 91 ASP A N 1
ATOM 683 C CA . ASP A 1 91 ? -14.026 -4.074 8.335 1.00 93.75 91 ASP A CA 1
ATOM 684 C C . ASP A 1 91 ? -13.692 -4.640 6.949 1.00 93.75 91 ASP A C 1
ATOM 686 O O . ASP A 1 91 ? -12.909 -4.078 6.178 1.00 93.75 91 ASP A O 1
ATOM 690 N N . GLU A 1 92 ? -14.276 -5.793 6.627 1.00 95.75 92 GLU A N 1
ATOM 691 C CA . GLU A 1 92 ? -14.038 -6.438 5.337 1.00 95.75 92 GLU A CA 1
ATOM 692 C C . GLU A 1 92 ? -14.511 -5.600 4.143 1.00 95.75 92 GLU A C 1
ATOM 694 O O . GLU A 1 92 ? -13.951 -5.708 3.048 1.00 95.75 92 GLU A O 1
ATOM 699 N N . ALA A 1 93 ? -15.556 -4.785 4.317 1.00 93.62 93 ALA A N 1
ATOM 700 C CA . ALA A 1 93 ? -16.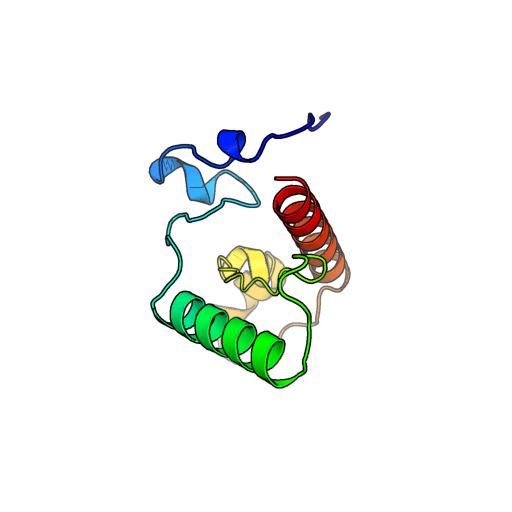065 -3.939 3.246 1.00 93.62 93 ALA A CA 1
ATOM 701 C C . ALA A 1 93 ? -15.049 -2.842 2.911 1.00 93.62 93 ALA A C 1
ATOM 703 O O . ALA A 1 93 ? -14.760 -2.613 1.733 1.00 93.62 93 ALA A O 1
ATOM 704 N N . HIS A 1 94 ? -14.441 -2.240 3.934 1.00 92.19 94 HIS A N 1
ATOM 705 C CA . HIS A 1 94 ? -13.352 -1.279 3.775 1.00 92.19 94 HIS A CA 1
ATOM 706 C C . HIS A 1 94 ? -12.109 -1.906 3.133 1.00 92.19 94 HIS A C 1
ATOM 708 O O . HIS A 1 94 ? -11.538 -1.335 2.202 1.00 92.19 94 HIS A O 1
ATOM 714 N N . VAL A 1 95 ? -11.731 -3.123 3.542 1.00 92.38 95 VAL A N 1
ATOM 715 C CA . VAL A 1 95 ? -10.619 -3.867 2.918 1.00 92.38 95 VAL A CA 1
ATOM 716 C C . VAL A 1 95 ? -10.890 -4.135 1.435 1.00 92.38 95 VAL A C 1
ATOM 718 O O . VAL A 1 95 ? -10.027 -3.872 0.595 1.00 92.38 95 VAL A O 1
ATOM 721 N N . ARG A 1 96 ? -12.096 -4.602 1.079 1.00 94.88 96 ARG A N 1
ATOM 722 C CA . ARG A 1 96 ? -12.491 -4.812 -0.327 1.00 94.88 96 ARG A CA 1
ATOM 723 C C . ARG A 1 96 ? -12.469 -3.510 -1.123 1.00 94.88 96 ARG A C 1
ATOM 725 O O . ARG A 1 96 ? -12.003 -3.492 -2.264 1.00 94.88 96 ARG A O 1
ATOM 732 N N . TRP A 1 97 ? -12.925 -2.414 -0.521 1.00 89.56 97 TRP A N 1
ATOM 733 C CA . TRP A 1 97 ? -12.867 -1.095 -1.140 1.00 89.56 97 TRP A CA 1
ATOM 734 C C . TRP A 1 97 ? -11.416 -0.673 -1.410 1.00 89.56 97 TRP A C 1
ATOM 736 O O . TRP A 1 97 ? -11.099 -0.345 -2.554 1.00 89.56 97 TRP A O 1
ATOM 746 N N . LEU A 1 98 ? -10.516 -0.770 -0.425 1.00 89.12 98 LEU A N 1
ATOM 747 C CA . LEU A 1 98 ? -9.088 -0.465 -0.589 1.00 89.12 98 LEU A CA 1
ATOM 748 C C . LEU A 1 98 ? -8.446 -1.318 -1.687 1.00 89.12 98 LEU A C 1
ATOM 750 O O . LEU A 1 98 ? -7.777 -0.782 -2.570 1.00 89.12 98 LEU A O 1
ATOM 754 N N . ALA A 1 99 ? -8.697 -2.628 -1.675 1.00 91.12 99 ALA A N 1
ATOM 755 C CA . ALA A 1 99 ? -8.190 -3.547 -2.687 1.00 91.12 99 ALA A CA 1
ATOM 756 C C . ALA A 1 99 ? -8.633 -3.132 -4.099 1.00 91.12 99 ALA A C 1
ATOM 758 O O . ALA A 1 99 ? -7.809 -3.086 -5.008 1.00 91.12 99 ALA A O 1
ATOM 759 N N . SER A 1 100 ? -9.899 -2.734 -4.281 1.00 87.50 100 SER A N 1
ATOM 760 C CA . SER A 1 100 ? -10.396 -2.257 -5.581 1.00 87.50 100 SER A CA 1
ATOM 761 C C . SER A 1 100 ? -9.668 -0.997 -6.069 1.00 87.50 100 SER A C 1
ATOM 763 O O . SER A 1 100 ? -9.362 -0.868 -7.256 1.00 87.50 100 SER A O 1
ATOM 765 N N . ARG A 1 101 ? -9.326 -0.080 -5.152 1.00 85.19 101 ARG A N 1
ATOM 766 C CA . ARG A 1 101 ? -8.576 1.143 -5.466 1.00 85.19 101 ARG A CA 1
ATOM 767 C C . ARG A 1 101 ? -7.139 0.823 -5.856 1.00 85.19 101 ARG A C 1
ATOM 769 O O . ARG A 1 101 ? -6.671 1.323 -6.874 1.00 85.19 101 ARG A O 1
ATOM 776 N N . LEU A 1 102 ? -6.471 -0.056 -5.113 1.00 86.44 102 LEU A N 1
ATOM 777 C CA . LEU A 1 102 ? -5.114 -0.504 -5.435 1.00 86.44 102 LEU A CA 1
ATOM 778 C C . LEU A 1 102 ? -5.056 -1.226 -6.781 1.00 86.44 102 LEU A C 1
ATOM 780 O O . LEU A 1 102 ? -4.196 -0.906 -7.597 1.00 86.44 102 LEU A O 1
ATOM 784 N N . THR A 1 103 ? -6.001 -2.131 -7.051 1.00 89.06 103 THR A N 1
ATOM 785 C CA . THR A 1 103 ? -6.119 -2.798 -8.356 1.00 89.06 103 THR A CA 1
ATOM 786 C C . THR A 1 103 ? -6.215 -1.770 -9.473 1.00 89.06 103 THR A C 1
ATOM 788 O O . THR A 1 103 ? -5.439 -1.827 -10.426 1.00 89.06 103 THR A O 1
ATOM 791 N N . ARG A 1 104 ? -7.088 -0.768 -9.313 1.00 83.75 104 ARG A N 1
ATOM 792 C CA . ARG A 1 104 ? -7.237 0.300 -10.302 1.00 83.75 104 ARG A CA 1
ATOM 793 C C . ARG A 1 104 ? -5.958 1.122 -10.478 1.00 83.75 104 ARG A C 1
ATOM 795 O O . ARG A 1 104 ? -5.583 1.428 -11.606 1.00 83.75 104 ARG A O 1
ATOM 802 N N . GLY A 1 105 ? -5.273 1.463 -9.388 1.00 81.94 105 GLY A N 1
ATOM 803 C CA . GLY A 1 105 ? -3.988 2.164 -9.439 1.00 81.94 105 GLY A CA 1
ATOM 804 C C . GLY A 1 105 ? -2.922 1.370 -10.200 1.00 81.94 105 GLY A C 1
ATOM 805 O O . GLY A 1 105 ? -2.218 1.928 -11.039 1.00 81.94 105 GLY A O 1
ATOM 806 N N . MET A 1 106 ? -2.856 0.056 -9.980 1.00 83.94 106 MET A N 1
ATOM 807 C CA . MET A 1 106 ? -1.919 -0.828 -10.680 1.00 83.94 106 MET A CA 1
ATOM 808 C C . MET A 1 106 ? -2.263 -1.021 -12.157 1.00 83.94 106 MET A C 1
ATOM 810 O O . MET A 1 106 ? -1.359 -1.140 -12.978 1.00 83.94 106 MET A O 1
ATOM 814 N N . GLU A 1 107 ? -3.546 -1.043 -12.522 1.00 86.44 107 GLU A N 1
ATOM 815 C CA . GLU A 1 107 ? -3.961 -1.018 -13.930 1.00 86.44 107 GLU A CA 1
ATOM 816 C C . GLU A 1 107 ? -3.475 0.246 -14.635 1.00 86.44 107 GLU A C 1
ATOM 818 O O . GLU A 1 107 ? -2.907 0.151 -15.718 1.00 86.44 107 GLU A O 1
ATOM 823 N N . ILE A 1 108 ? -3.653 1.410 -14.004 1.00 80.44 108 ILE A N 1
ATOM 824 C CA . ILE A 1 108 ? -3.180 2.693 -14.537 1.00 80.44 108 ILE A CA 1
ATOM 825 C C . ILE A 1 108 ? -1.654 2.686 -14.664 1.00 80.44 108 ILE A C 1
ATOM 827 O O . ILE A 1 108 ? -1.134 3.092 -15.698 1.00 80.44 108 ILE A O 1
ATOM 831 N N . PHE A 1 109 ? -0.943 2.179 -13.652 1.00 78.88 109 PHE A N 1
ATOM 832 C CA . PHE A 1 109 ? 0.516 2.057 -13.681 1.00 78.88 109 PHE A CA 1
ATOM 833 C C . PHE A 1 109 ? 1.013 1.152 -14.815 1.00 78.88 109 PHE A C 1
ATOM 835 O O . PHE A 1 109 ? 2.006 1.479 -15.446 1.00 78.88 109 PHE A O 1
ATOM 842 N N . ARG A 1 110 ? 0.336 0.027 -15.086 1.00 79.50 110 ARG A N 1
ATOM 843 C CA . ARG A 1 110 ? 0.709 -0.899 -16.174 1.00 79.50 110 ARG A CA 1
ATOM 844 C C . ARG A 1 110 ? 0.362 -0.386 -17.572 1.00 79.50 110 ARG A C 1
ATOM 846 O O . ARG A 1 110 ? 0.913 -0.895 -18.540 1.00 79.50 110 ARG A O 1
ATOM 853 N N . ALA A 1 111 ? -0.614 0.512 -17.679 1.00 78.31 111 ALA A N 1
ATOM 854 C CA . ALA A 1 111 ? -1.061 1.070 -18.952 1.00 78.31 111 ALA A CA 1
ATOM 855 C C . ALA A 1 111 ? -0.219 2.275 -19.415 1.00 78.31 111 ALA A C 1
ATOM 857 O O . ALA A 1 111 ? -0.349 2.681 -20.570 1.00 78.31 111 ALA A O 1
ATOM 858 N N . GLY A 1 112 ? 0.577 2.863 -18.514 1.00 59.28 112 GLY A N 1
ATOM 859 C CA . GLY A 1 112 ? 1.582 3.890 -18.814 1.00 59.28 112 GLY A CA 1
ATOM 860 C C . GLY A 1 112 ? 2.968 3.298 -19.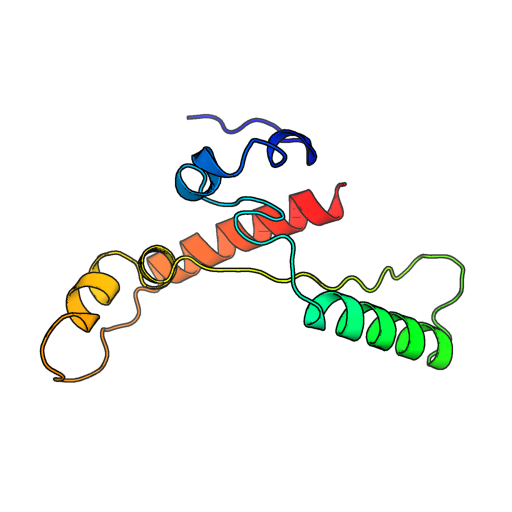023 1.00 59.28 112 GLY A C 1
ATOM 861 O O . GLY A 1 112 ? 3.798 4.038 -19.590 1.00 59.28 112 GLY A O 1
#